Protein AF-A0A177ZQE3-F1 (afdb_monomer)

Radius of gyration: 11.32 Å; Cα contacts (8 Å, |Δi|>4): 36; chains: 1; bounding box: 25×28×26 Å

Organism: NCBI:txid217031

Sequence (60 aa):
MINHLIDQLVIVINQYRIFGGEQYERQFETLLSQLEKATGLDRDGAIKYLENAVEGERVA

pLDDT: mean 91.85, std 10.87, range [49.75, 98.12]

Mean predicted aligned error: 3.53 Å

Secondary structure (DSSP, 8-state):
-HHHHHHHHHHHHHHHHHH--HHHHHHHHHHHHHHHHHHT--HHHHHHHHHHHHHHHHH-

Foldseek 3Di:
DLVVLLVQLVVLVVCCVVPNDPVSVVVNVVSLVVQCVVVVHDSVVSVVVSVVVVVVVVVD

Solvent-accessible surface area (backbone atoms only — not comparable to full-atom values): 3409 Å² total; per-residue (Å²): 110,68,66,58,52,50,54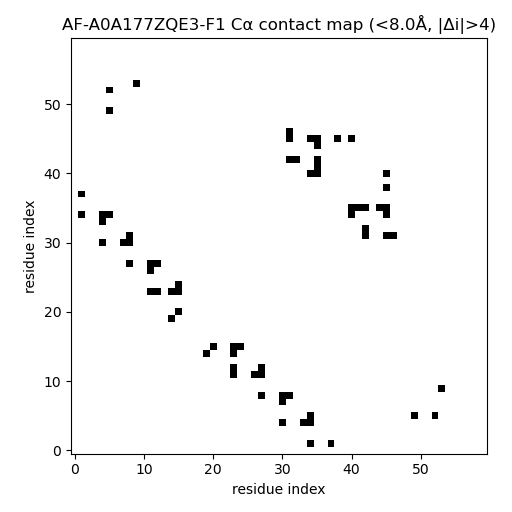,51,45,54,51,36,54,52,47,30,74,75,69,52,60,70,69,38,55,54,49,41,54,55,51,50,56,49,45,16,69,76,70,73,36,54,69,69,52,36,50,52,51,50,53,52,51,57,53,53,63,74,76,108

Structure (mmCIF, N/CA/C/O backbone):
data_AF-A0A177ZQE3-F1
#
_entry.id   AF-A0A177ZQE3-F1
#
loop_
_atom_site.group_PDB
_atom_site.id
_atom_site.type_symbol
_atom_site.label_atom_id
_atom_site.label_alt_id
_atom_site.label_comp_id
_atom_site.label_asym_id
_atom_site.label_entity_id
_atom_site.label_seq_id
_atom_site.pdbx_PDB_ins_code
_atom_site.Cartn_x
_atom_site.Cartn_y
_atom_site.Cartn_z
_atom_site.occupancy
_atom_site.B_iso_o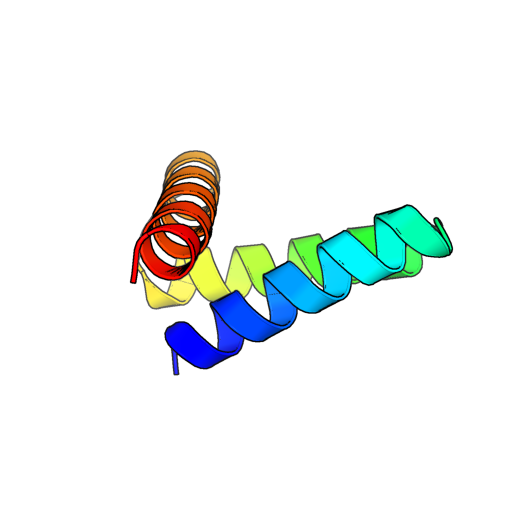r_equiv
_atom_site.auth_seq_id
_atom_site.auth_comp_id
_at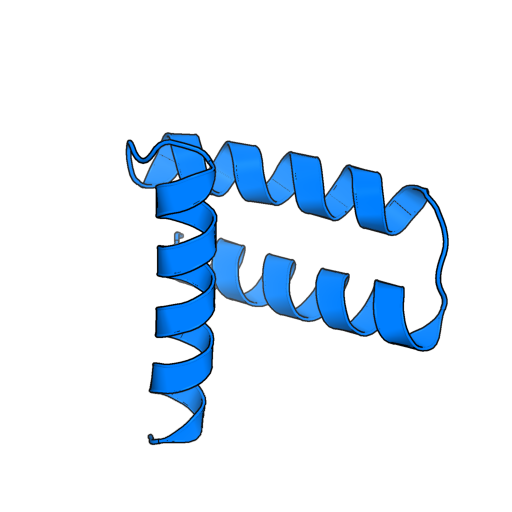om_site.auth_asym_id
_atom_site.auth_atom_id
_atom_site.pdbx_PDB_model_num
ATOM 1 N N . MET A 1 1 ? -15.159 -0.925 -2.480 1.00 75.75 1 MET A N 1
ATOM 2 C CA . MET A 1 1 ? -14.344 0.284 -2.218 1.00 75.75 1 MET A CA 1
ATOM 3 C C . MET A 1 1 ? -12.937 -0.093 -1.775 1.00 75.75 1 MET A C 1
ATOM 5 O O . MET A 1 1 ? -12.017 0.247 -2.496 1.00 75.75 1 MET A O 1
ATOM 9 N N . ILE A 1 2 ? -12.761 -0.854 -0.686 1.00 87.81 2 ILE A N 1
ATOM 10 C CA . ILE A 1 2 ? -11.429 -1.319 -0.247 1.00 87.81 2 ILE A CA 1
ATOM 11 C C . ILE A 1 2 ? -10.762 -2.236 -1.289 1.00 87.81 2 ILE A C 1
ATOM 13 O O . ILE A 1 2 ? -9.619 -1.985 -1.638 1.00 87.81 2 ILE A O 1
ATOM 17 N N . ASN A 1 3 ? -11.484 -3.203 -1.877 1.00 88.44 3 ASN A N 1
ATOM 18 C CA . ASN A 1 3 ? -10.917 -4.070 -2.929 1.00 88.44 3 ASN A CA 1
ATOM 19 C C . ASN A 1 3 ? -10.370 -3.266 -4.121 1.00 88.44 3 ASN A C 1
ATOM 21 O O . ASN A 1 3 ? -9.280 -3.532 -4.594 1.00 88.44 3 ASN A O 1
ATOM 25 N N . HIS A 1 4 ? -11.062 -2.195 -4.521 1.00 92.12 4 HIS A N 1
ATOM 26 C CA . HIS A 1 4 ? -10.586 -1.324 -5.595 1.00 92.12 4 HIS A CA 1
ATOM 27 C C . HIS A 1 4 ? -9.285 -0.583 -5.239 1.00 92.12 4 HIS A C 1
ATOM 29 O O . HIS A 1 4 ? -8.444 -0.376 -6.107 1.00 92.12 4 HIS A O 1
ATOM 35 N N . LEU A 1 5 ? -9.103 -0.188 -3.971 1.00 94.50 5 LEU A N 1
ATOM 36 C CA . LEU A 1 5 ? -7.842 0.401 -3.504 1.00 94.50 5 LEU A CA 1
ATOM 37 C C . LEU A 1 5 ? -6.706 -0.626 -3.534 1.00 94.50 5 LEU A C 1
ATOM 39 O O . LEU A 1 5 ? -5.597 -0.281 -3.931 1.00 94.50 5 LEU A O 1
ATOM 43 N N . ILE A 1 6 ? -6.988 -1.877 -3.157 1.00 94.50 6 ILE A N 1
ATOM 44 C CA . ILE A 1 6 ? -6.025 -2.982 -3.252 1.00 94.50 6 ILE A CA 1
ATOM 45 C C . ILE A 1 6 ? -5.617 -3.201 -4.712 1.00 94.50 6 ILE A C 1
ATOM 47 O O . ILE A 1 6 ? -4.422 -3.186 -5.002 1.00 94.50 6 ILE A O 1
ATOM 51 N N . ASP A 1 7 ? -6.576 -3.295 -5.637 1.00 95.12 7 ASP A N 1
ATOM 52 C CA . ASP A 1 7 ? -6.298 -3.458 -7.071 1.00 95.12 7 ASP A CA 1
ATOM 53 C C . ASP A 1 7 ? -5.383 -2.341 -7.593 1.00 95.12 7 ASP A C 1
ATOM 55 O O . ASP A 1 7 ? -4.387 -2.591 -8.275 1.00 95.12 7 ASP A O 1
ATOM 59 N N . GLN A 1 8 ? -5.688 -1.088 -7.241 1.00 96.69 8 GLN A N 1
ATOM 60 C CA . GLN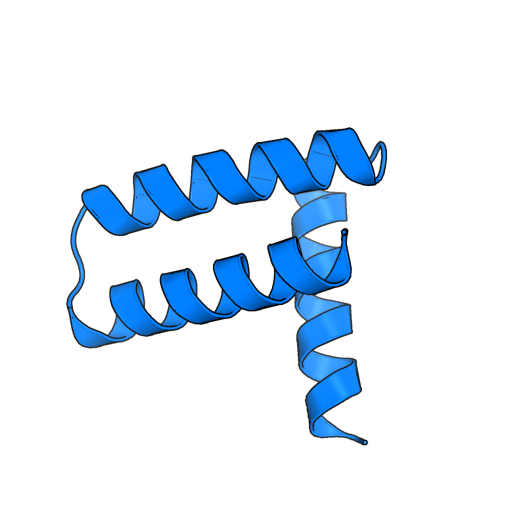 A 1 8 ? -4.881 0.065 -7.639 1.00 96.69 8 GLN A CA 1
ATOM 61 C C . GLN A 1 8 ? -3.474 0.030 -7.033 1.00 96.69 8 GLN A C 1
ATOM 63 O O . GLN A 1 8 ? -2.507 0.323 -7.739 1.00 96.69 8 GLN A O 1
ATOM 68 N N . LEU A 1 9 ? -3.335 -0.356 -5.761 1.00 96.94 9 LEU A N 1
ATOM 69 C CA . LEU A 1 9 ? -2.033 -0.524 -5.108 1.00 96.94 9 LEU A CA 1
ATOM 70 C C . LEU A 1 9 ? -1.194 -1.588 -5.823 1.00 96.94 9 LEU A C 1
ATOM 72 O O . LEU A 1 9 ? -0.028 -1.341 -6.133 1.00 96.94 9 LEU A O 1
ATOM 76 N N . VAL A 1 10 ? -1.791 -2.731 -6.161 1.00 95.31 10 VAL A N 1
ATOM 77 C CA . VAL A 1 10 ? -1.122 -3.809 -6.905 1.00 95.31 10 VAL A CA 1
ATOM 78 C C . VAL A 1 10 ? -0.689 -3.339 -8.295 1.00 95.31 10 VAL A C 1
ATOM 80 O O . VAL A 1 10 ? 0.446 -3.596 -8.709 1.00 95.31 10 VAL A O 1
ATOM 83 N N . ILE A 1 11 ? -1.550 -2.612 -9.013 1.00 95.31 11 ILE A N 1
ATOM 84 C CA . ILE A 1 11 ? -1.219 -2.042 -10.327 1.00 95.31 11 ILE A CA 1
ATOM 85 C C . ILE A 1 11 ? -0.014 -1.100 -10.221 1.00 95.31 11 ILE A C 1
ATOM 87 O O . ILE A 1 11 ? 0.931 -1.242 -10.999 1.00 95.31 11 ILE A O 1
ATOM 91 N N . VAL A 1 12 ? -0.009 -0.181 -9.253 1.00 96.81 12 VAL A N 1
ATOM 92 C CA . VAL A 1 12 ? 1.079 0.796 -9.080 1.00 96.81 12 VAL A CA 1
ATOM 93 C C . VAL A 1 12 ? 2.392 0.121 -8.691 1.00 96.81 12 VAL A C 1
ATOM 95 O O . VAL A 1 12 ? 3.434 0.467 -9.247 1.00 96.81 12 VAL A O 1
ATOM 98 N N . ILE A 1 13 ? 2.360 -0.889 -7.813 1.00 95.00 13 ILE A N 1
ATOM 99 C CA . ILE A 1 13 ? 3.550 -1.688 -7.472 1.00 95.00 13 ILE A CA 1
ATOM 100 C C . ILE A 1 13 ? 4.137 -2.336 -8.733 1.00 95.00 13 ILE A C 1
ATOM 102 O O . ILE A 1 13 ? 5.351 -2.299 -8.950 1.00 95.00 13 ILE A O 1
ATOM 106 N N . ASN A 1 14 ? 3.288 -2.908 -9.591 1.00 94.69 14 ASN A N 1
ATOM 107 C CA . ASN A 1 14 ? 3.736 -3.526 -10.838 1.00 94.69 14 ASN A CA 1
ATOM 108 C C . ASN A 1 14 ? 4.280 -2.492 -11.836 1.00 94.69 14 ASN A C 1
ATOM 110 O O . ASN A 1 14 ? 5.322 -2.727 -12.446 1.00 94.69 14 ASN A O 1
ATOM 114 N N . GLN A 1 15 ? 3.636 -1.332 -11.971 1.00 96.19 15 GLN A N 1
ATOM 115 C CA . GLN A 1 15 ? 4.124 -0.238 -12.818 1.00 96.19 15 GLN A CA 1
ATOM 116 C C . GLN A 1 15 ? 5.481 0.286 -12.342 1.00 96.19 15 GLN A C 1
ATOM 118 O O . GLN A 1 15 ? 6.382 0.458 -13.160 1.00 96.19 15 GLN A O 1
ATOM 123 N N . TYR A 1 16 ? 5.666 0.459 -11.032 1.00 95.19 16 TYR A N 1
ATOM 124 C CA . TYR A 1 16 ? 6.957 0.831 -10.462 1.00 95.19 16 TYR A CA 1
ATOM 125 C C . TYR A 1 16 ? 8.037 -0.214 -10.764 1.00 95.19 16 TYR A C 1
ATOM 127 O O . TYR A 1 16 ? 9.130 0.143 -11.190 1.00 95.19 16 TYR A O 1
ATOM 135 N N . ARG A 1 17 ? 7.735 -1.511 -10.624 1.00 93.88 17 ARG A N 1
ATOM 136 C CA . ARG A 1 17 ? 8.692 -2.583 -10.952 1.00 93.88 17 ARG A CA 1
ATOM 137 C C . ARG A 1 17 ? 9.118 -2.588 -12.421 1.00 93.88 17 ARG A C 1
ATOM 139 O O . ARG A 1 17 ? 10.262 -2.924 -12.706 1.00 93.88 17 ARG A O 1
ATOM 146 N N . ILE A 1 18 ? 8.209 -2.257 -13.341 1.00 96.06 18 ILE A N 1
ATOM 147 C CA . ILE A 1 18 ? 8.477 -2.290 -14.788 1.00 96.06 18 ILE A CA 1
ATOM 148 C C . ILE A 1 18 ? 9.166 -1.006 -15.260 1.00 96.06 18 ILE A C 1
ATOM 150 O O . ILE A 1 18 ? 10.105 -1.064 -16.050 1.00 96.06 18 ILE A O 1
ATOM 154 N N . PHE A 1 19 ? 8.686 0.151 -14.806 1.00 95.12 19 PHE A N 1
ATOM 155 C CA . PHE A 1 19 ? 9.063 1.452 -15.363 1.00 95.12 19 PHE A CA 1
ATOM 156 C C . PHE A 1 19 ? 9.926 2.295 -14.418 1.00 95.12 19 PHE A C 1
ATOM 158 O O . PHE A 1 19 ? 10.614 3.205 -14.880 1.00 95.12 19 PHE A O 1
ATOM 165 N N . GLY A 1 20 ? 9.903 2.007 -13.115 1.00 91.94 20 GLY A N 1
ATOM 166 C CA . GLY A 1 20 ? 10.524 2.827 -12.079 1.00 91.94 20 GLY A CA 1
ATOM 167 C C . GLY A 1 20 ? 9.952 4.246 -12.008 1.00 91.94 20 GLY A C 1
ATOM 168 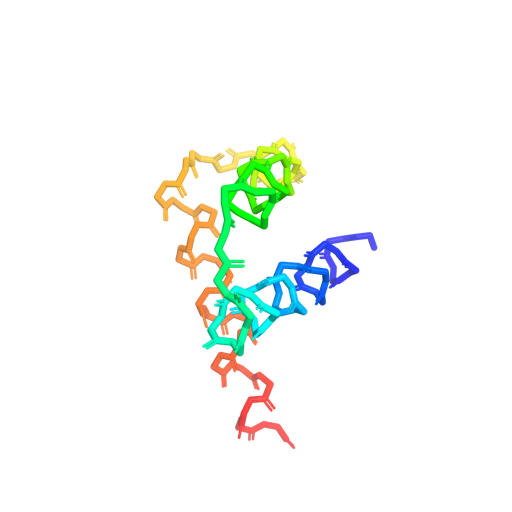O O . GLY A 1 20 ? 9.038 4.622 -12.740 1.00 91.94 20 GLY A O 1
ATOM 169 N N . GLY A 1 21 ? 10.522 5.063 -11.126 1.00 95.19 21 GLY A N 1
ATOM 170 C CA . GLY A 1 21 ? 10.265 6.501 -11.084 1.00 95.19 21 GLY A CA 1
ATOM 171 C C . GLY A 1 21 ? 9.379 6.965 -9.930 1.00 95.19 21 GLY A C 1
ATOM 172 O O . GLY A 1 21 ? 8.383 6.345 -9.559 1.00 95.19 21 GLY A O 1
ATOM 173 N N . GLU A 1 22 ? 9.737 8.142 -9.420 1.00 95.12 22 GLU A N 1
ATOM 174 C CA . GLU A 1 22 ? 9.167 8.793 -8.232 1.00 95.12 22 GLU A CA 1
ATOM 175 C C . GLU A 1 22 ? 7.647 9.033 -8.328 1.00 95.12 22 GLU A C 1
ATOM 177 O O . GLU A 1 22 ? 6.945 9.138 -7.324 1.00 95.12 22 GLU A O 1
ATOM 182 N N . GLN A 1 23 ? 7.102 9.118 -9.545 1.00 96.12 23 GLN A N 1
ATOM 183 C CA . GLN A 1 23 ? 5.662 9.282 -9.747 1.00 96.12 23 GLN A CA 1
ATOM 184 C C . GLN A 1 23 ? 4.852 8.100 -9.196 1.00 96.12 23 GLN A C 1
ATOM 186 O O . GLN A 1 23 ? 3.816 8.328 -8.576 1.00 96.12 23 GLN A O 1
ATOM 191 N N . TYR A 1 24 ? 5.337 6.865 -9.360 1.00 95.69 24 TYR A N 1
ATOM 192 C CA . TYR A 1 24 ? 4.635 5.679 -8.868 1.00 95.69 24 TYR A CA 1
ATOM 193 C C . TYR A 1 24 ? 4.830 5.497 -7.364 1.00 95.69 24 TYR A C 1
ATOM 195 O O . TYR A 1 24 ? 3.904 5.061 -6.692 1.00 95.69 24 TYR A O 1
ATOM 203 N N . GLU A 1 25 ? 5.978 5.905 -6.816 1.00 95.31 25 GLU A N 1
ATOM 204 C CA . GLU A 1 25 ? 6.192 5.952 -5.364 1.00 95.31 25 GLU A CA 1
ATOM 205 C C . GLU A 1 25 ? 5.190 6.915 -4.711 1.00 95.31 25 GLU A C 1
ATOM 207 O O . GLU A 1 25 ? 4.444 6.524 -3.818 1.00 95.31 25 GLU A O 1
ATOM 212 N N . ARG A 1 26 ? 5.057 8.146 -5.226 1.00 97.50 26 ARG A N 1
ATOM 213 C CA . ARG A 1 26 ? 4.051 9.109 -4.732 1.00 97.50 26 ARG A CA 1
ATOM 214 C C . ARG A 1 26 ? 2.617 8.603 -4.879 1.00 97.50 26 ARG A C 1
ATOM 216 O O . ARG A 1 26 ? 1.776 8.850 -4.010 1.00 97.50 26 ARG A O 1
ATOM 223 N N . GLN A 1 27 ? 2.325 7.919 -5.983 1.00 97.56 27 GLN A N 1
ATOM 224 C CA . GLN A 1 27 ? 1.010 7.330 -6.208 1.00 97.56 27 GLN A CA 1
ATOM 225 C C . GLN A 1 27 ? 0.731 6.204 -5.205 1.00 97.56 27 GLN A C 1
ATOM 227 O O . GLN A 1 27 ? -0.362 6.160 -4.641 1.00 97.56 27 GLN A O 1
ATOM 232 N N . PHE A 1 28 ? 1.720 5.352 -4.928 1.00 97.31 28 PHE A N 1
ATOM 233 C CA . PHE A 1 28 ? 1.635 4.307 -3.912 1.00 97.31 28 PHE A CA 1
ATOM 234 C C . PHE A 1 28 ? 1.369 4.907 -2.529 1.00 97.31 28 PHE A C 1
ATOM 236 O O . PHE A 1 28 ? 0.406 4.510 -1.882 1.00 97.31 28 PHE A O 1
ATOM 243 N N . GLU A 1 29 ? 2.129 5.926 -2.120 1.00 97.69 29 GLU A N 1
ATOM 244 C CA . GLU A 1 29 ? 1.935 6.615 -0.835 1.00 97.69 29 GLU A CA 1
ATOM 245 C C . GL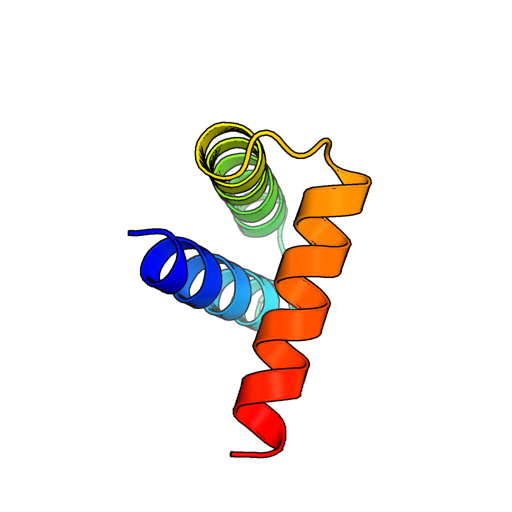U A 1 29 ? 0.530 7.221 -0.695 1.00 97.69 29 GLU A C 1
ATOM 247 O O . GLU A 1 29 ? -0.114 7.121 0.352 1.00 97.69 29 GLU A O 1
ATOM 252 N N . THR A 1 30 ? 0.015 7.811 -1.776 1.00 98.12 30 THR A N 1
ATOM 253 C CA . THR A 1 30 ? -1.336 8.386 -1.798 1.00 98.12 30 THR A CA 1
ATOM 254 C C . THR A 1 30 ? -2.403 7.311 -1.605 1.00 98.12 30 THR A C 1
ATOM 256 O O . THR A 1 30 ? -3.333 7.496 -0.816 1.00 98.12 30 THR A O 1
ATOM 259 N N . LEU A 1 31 ? -2.276 6.187 -2.311 1.00 98.12 31 LEU A N 1
ATOM 260 C CA . LEU A 1 31 ? -3.209 5.066 -2.214 1.00 98.12 31 LEU A CA 1
ATOM 261 C C . LEU A 1 31 ? -3.112 4.361 -0.856 1.00 98.12 31 LEU A C 1
ATOM 263 O O . LEU A 1 31 ? -4.140 4.002 -0.282 1.00 98.12 31 LEU A O 1
ATOM 267 N N . LEU A 1 32 ? -1.905 4.225 -0.304 1.00 97.75 32 LEU A N 1
ATOM 268 C CA . LEU A 1 32 ? -1.685 3.620 1.006 1.00 97.75 32 LEU A CA 1
ATOM 269 C C . LEU A 1 32 ? -2.333 4.462 2.112 1.00 97.75 32 LEU A C 1
ATOM 271 O O . LEU A 1 32 ? -3.059 3.918 2.937 1.00 97.75 32 LEU A O 1
ATOM 275 N N . SER A 1 33 ? -2.210 5.792 2.062 1.00 98.06 33 SER A N 1
ATOM 276 C CA . SER A 1 33 ? -2.906 6.679 3.009 1.00 98.06 33 SER A CA 1
ATOM 277 C C . SER A 1 33 ? -4.437 6.595 2.896 1.00 98.06 33 SER A C 1
ATOM 279 O O . SER A 1 33 ? -5.161 6.747 3.884 1.00 98.06 33 SER A O 1
ATOM 281 N N . GLN A 1 34 ? -4.973 6.341 1.698 1.00 97.88 34 GLN A N 1
ATOM 282 C CA . GLN A 1 34 ? -6.409 6.089 1.532 1.00 97.88 34 GLN A CA 1
ATOM 283 C C . GLN A 1 34 ? -6.818 4.746 2.142 1.00 97.88 34 GLN A C 1
ATOM 285 O O . GLN A 1 34 ? -7.880 4.664 2.762 1.00 97.88 34 GLN A O 1
ATOM 290 N N . LEU A 1 35 ? -5.973 3.720 2.014 1.00 97.00 35 LEU A N 1
ATOM 291 C CA . LEU A 1 35 ? -6.190 2.419 2.640 1.00 97.00 35 LEU A CA 1
ATOM 292 C C . LEU A 1 35 ? -6.144 2.516 4.174 1.00 97.00 35 LEU A C 1
ATOM 294 O O . LEU A 1 35 ? -7.047 1.994 4.828 1.00 97.00 35 LEU A O 1
ATOM 298 N N . GLU A 1 36 ? -5.173 3.239 4.739 1.00 97.75 36 GLU A N 1
ATOM 299 C CA . GLU A 1 36 ? -5.087 3.553 6.177 1.00 97.75 36 GLU A CA 1
ATOM 300 C C . GLU A 1 36 ? -6.401 4.176 6.674 1.00 97.75 36 GLU A C 1
ATOM 302 O O . GLU A 1 36 ? -7.037 3.669 7.597 1.00 97.75 36 GLU A O 1
ATOM 307 N N . LYS A 1 37 ? -6.897 5.218 5.993 1.00 97.31 37 LYS A N 1
ATOM 308 C CA . LYS A 1 37 ? -8.165 5.882 6.352 1.00 97.31 37 LYS A CA 1
ATOM 309 C C . LYS A 1 37 ? -9.383 4.970 6.222 1.00 97.31 37 LYS A C 1
ATOM 311 O O . LYS A 1 37 ? -10.293 5.056 7.041 1.00 97.31 37 LYS A O 1
ATOM 316 N N . ALA A 1 38 ? -9.428 4.135 5.187 1.00 95.94 38 ALA A N 1
ATOM 317 C CA . ALA A 1 38 ? -10.564 3.255 4.930 1.00 95.94 38 ALA A CA 1
ATOM 318 C C . ALA A 1 38 ? -10.646 2.086 5.923 1.00 95.94 38 ALA A C 1
ATOM 320 O O . ALA A 1 38 ? -11.740 1.604 6.209 1.00 95.94 38 ALA A O 1
ATOM 321 N N . THR A 1 39 ? -9.501 1.627 6.428 1.00 94.81 39 THR A N 1
ATOM 322 C CA . THR A 1 39 ? -9.397 0.476 7.338 1.00 94.81 39 THR A CA 1
ATOM 323 C C . THR A 1 39 ? -9.253 0.880 8.806 1.00 94.81 39 THR A C 1
ATOM 325 O O . THR A 1 39 ? -9.509 0.065 9.688 1.00 94.81 39 THR A O 1
ATOM 328 N N . GLY A 1 40 ? -8.863 2.129 9.079 1.00 97.25 40 GLY A N 1
ATOM 329 C CA . GLY A 1 40 ? -8.490 2.593 10.415 1.00 97.25 40 GLY A CA 1
ATOM 330 C C . GLY A 1 40 ? -7.141 2.047 10.894 1.00 97.25 40 GLY A C 1
ATOM 331 O O . GLY A 1 40 ? -6.838 2.154 12.081 1.00 97.25 40 GLY A O 1
ATOM 332 N N . LEU A 1 41 ? -6.356 1.439 10.000 1.00 97.06 41 LEU A N 1
ATOM 333 C CA . LEU A 1 41 ? -5.038 0.893 10.304 1.00 97.06 41 LEU A CA 1
ATOM 334 C C . LEU A 1 41 ? -3.966 1.978 10.206 1.00 97.06 41 LEU A C 1
ATOM 336 O O . LEU A 1 41 ? -4.092 2.939 9.446 1.00 97.06 41 LEU A O 1
ATOM 340 N N . ASP A 1 42 ? -2.890 1.787 10.963 1.00 97.62 42 ASP A N 1
ATOM 341 C CA . ASP A 1 42 ? -1.645 2.499 10.718 1.00 97.62 42 ASP A CA 1
ATOM 342 C C . ASP A 1 42 ? -0.964 1.971 9.446 1.00 97.62 42 ASP A C 1
ATOM 344 O O . ASP A 1 42 ? -1.406 1.004 8.819 1.00 97.62 42 ASP A O 1
ATOM 348 N N . ARG A 1 43 ? 0.125 2.629 9.052 1.00 97.00 43 ARG A N 1
ATOM 349 C CA . ARG A 1 43 ? 0.860 2.296 7.833 1.00 97.00 43 ARG A CA 1
ATOM 350 C C . ARG A 1 43 ? 1.274 0.824 7.775 1.00 97.00 43 ARG A C 1
ATOM 352 O O . ARG A 1 43 ? 1.039 0.159 6.769 1.00 97.00 43 ARG A O 1
ATOM 359 N N . ASP A 1 44 ? 1.872 0.314 8.849 1.00 97.81 44 ASP A N 1
ATOM 360 C CA . ASP A 1 44 ? 2.353 -1.069 8.910 1.00 97.81 44 ASP A CA 1
ATOM 361 C C . ASP A 1 44 ? 1.188 -2.063 8.838 1.00 97.81 44 ASP A C 1
ATOM 363 O O . ASP A 1 44 ? 1.277 -3.090 8.157 1.00 97.81 44 ASP A O 1
ATOM 367 N N . GLY A 1 45 ? 0.070 -1.751 9.496 1.00 97.56 45 GLY A N 1
ATOM 368 C CA . GLY A 1 45 ? -1.167 -2.513 9.396 1.00 97.56 45 GLY A CA 1
ATOM 369 C C . GLY A 1 45 ? -1.739 -2.511 7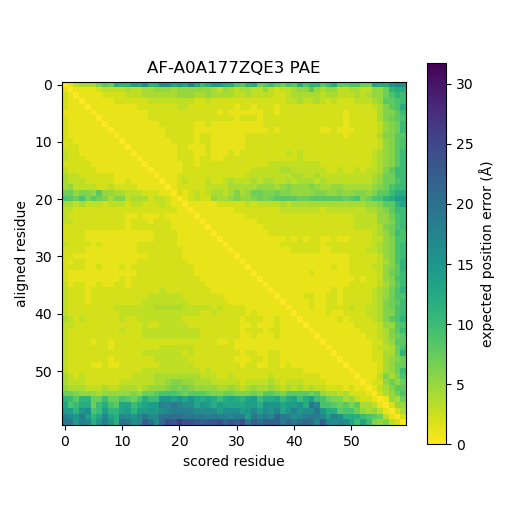.979 1.00 97.56 45 GLY A C 1
ATOM 370 O O . GLY A 1 45 ? -2.122 -3.570 7.481 1.00 97.56 45 GLY A O 1
ATOM 371 N N . ALA A 1 46 ? -1.758 -1.362 7.304 1.00 97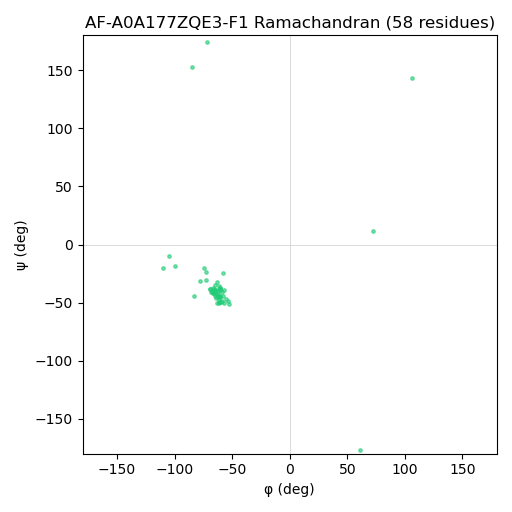.12 46 ALA A N 1
ATOM 372 C CA . ALA A 1 46 ? -2.243 -1.234 5.932 1.00 97.12 46 ALA A CA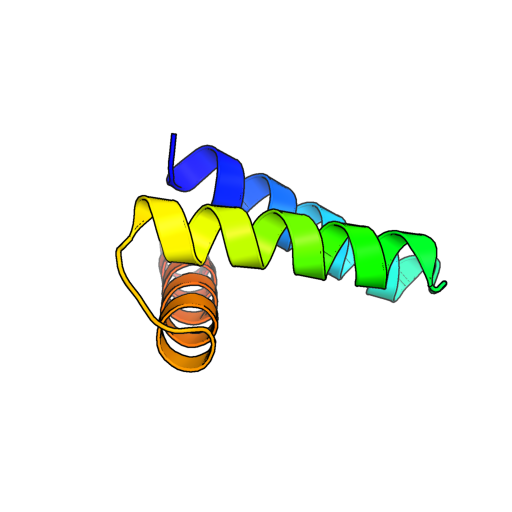 1
ATOM 373 C C . ALA A 1 46 ? -1.362 -1.999 4.928 1.00 97.12 46 ALA A C 1
ATOM 375 O O . ALA A 1 46 ? -1.892 -2.647 4.024 1.00 97.12 46 ALA A O 1
ATOM 376 N N . ILE A 1 47 ? -0.036 -1.996 5.116 1.00 96.44 47 ILE A N 1
ATOM 377 C CA . ILE A 1 47 ? 0.897 -2.803 4.313 1.00 96.44 47 ILE A CA 1
ATOM 378 C C . ILE A 1 47 ? 0.625 -4.296 4.517 1.00 96.44 47 ILE A C 1
ATOM 380 O O . ILE A 1 47 ? 0.407 -5.004 3.538 1.00 96.44 47 ILE A O 1
ATOM 384 N N . LYS A 1 48 ? 0.539 -4.773 5.766 1.00 96.69 48 LYS A N 1
ATOM 385 C CA . LYS A 1 48 ? 0.216 -6.186 6.046 1.00 96.69 48 LYS A CA 1
ATOM 386 C C . LYS A 1 48 ? -1.147 -6.591 5.494 1.00 96.69 48 LYS A C 1
ATOM 388 O O . LYS A 1 48 ? -1.326 -7.710 5.021 1.00 96.69 48 LYS A O 1
ATOM 393 N N . TYR A 1 49 ? -2.125 -5.692 5.562 1.00 94.75 49 TYR A N 1
ATOM 394 C CA . TYR A 1 49 ? -3.445 -5.915 4.986 1.00 94.75 49 TYR A CA 1
ATOM 395 C C . TYR A 1 49 ? -3.366 -6.095 3.462 1.00 94.75 49 TYR A C 1
ATOM 397 O O . TYR A 1 49 ? -3.962 -7.029 2.926 1.00 94.75 49 TYR A O 1
ATOM 405 N N . LEU A 1 50 ? -2.598 -5.241 2.776 1.00 95.00 50 LEU A N 1
ATOM 406 C CA . LEU A 1 50 ? -2.333 -5.357 1.342 1.00 95.00 50 LEU A CA 1
ATOM 407 C C . LEU A 1 50 ? -1.614 -6.672 0.999 1.00 95.00 50 LEU A C 1
ATOM 409 O O . LEU A 1 50 ? -2.036 -7.363 0.076 1.00 95.00 50 LEU A O 1
ATOM 413 N N . GLU A 1 51 ? -0.570 -7.039 1.743 1.00 93.56 51 GLU A N 1
ATOM 414 C CA . GLU A 1 51 ? 0.170 -8.297 1.552 1.00 93.56 51 GLU A CA 1
ATOM 415 C C . GLU A 1 51 ? -0.753 -9.516 1.662 1.00 93.56 51 GLU A C 1
ATOM 417 O O . GLU A 1 51 ? -0.810 -10.333 0.742 1.00 93.56 51 GLU A O 1
ATOM 422 N N . ASN A 1 52 ? -1.555 -9.585 2.729 1.00 92.75 52 ASN A N 1
ATOM 423 C CA . ASN A 1 52 ? -2.511 -10.674 2.942 1.00 92.75 52 ASN A CA 1
ATOM 424 C C . ASN A 1 52 ? -3.562 -10.762 1.827 1.00 92.75 52 ASN A C 1
ATOM 426 O O . ASN A 1 52 ? -3.964 -11.860 1.444 1.00 92.75 52 ASN A O 1
ATOM 430 N N . ALA A 1 53 ? -4.023 -9.623 1.301 1.00 88.81 53 ALA A N 1
ATOM 431 C CA . ALA A 1 53 ? -4.986 -9.606 0.204 1.00 88.81 53 ALA A CA 1
ATOM 432 C C . ALA A 1 53 ? -4.381 -10.172 -1.092 1.00 88.81 53 ALA A C 1
ATOM 434 O O . ALA A 1 53 ? -5.017 -10.978 -1.768 1.00 88.81 53 ALA A O 1
ATOM 435 N N . VAL A 1 54 ? -3.130 -9.815 -1.396 1.00 85.81 54 VAL A N 1
ATOM 436 C CA . VAL A 1 54 ? -2.400 -10.335 -2.564 1.00 85.81 54 VAL A CA 1
ATOM 437 C C . VAL A 1 54 ? -2.103 -11.832 -2.427 1.00 85.81 54 VAL A C 1
ATOM 439 O O . VAL A 1 54 ? -2.163 -12.569 -3.413 1.00 85.81 54 VAL A O 1
ATOM 442 N N . GLU A 1 55 ? -1.788 -12.306 -1.221 1.00 84.25 55 GLU A N 1
ATOM 443 C CA . GLU A 1 55 ? -1.600 -13.736 -0.957 1.00 84.25 55 GLU A CA 1
ATOM 444 C C . GLU A 1 55 ? -2.915 -14.517 -1.056 1.00 84.25 55 GLU A C 1
ATOM 446 O O . GLU A 1 55 ? -2.938 -15.587 -1.663 1.00 84.25 55 GLU A O 1
ATOM 451 N N . GLY A 1 56 ? -4.016 -13.969 -0.537 1.00 70.69 56 GLY A N 1
ATOM 452 C CA . GLY A 1 56 ? -5.344 -14.580 -0.613 1.00 70.69 56 GLY A CA 1
ATOM 453 C C . GLY A 1 56 ? -5.840 -14.778 -2.048 1.00 70.69 56 GLY A C 1
ATOM 454 O O . GLY A 1 56 ? -6.394 -15.831 -2.355 1.00 70.69 56 GLY A O 1
ATOM 455 N N . GLU A 1 57 ? -5.586 -13.822 -2.946 1.00 61.25 57 GLU A N 1
ATOM 456 C CA . GLU A 1 57 ? -5.941 -13.953 -4.369 1.00 61.25 57 GLU A CA 1
ATOM 457 C C . GLU A 1 57 ? -5.053 -14.934 -5.143 1.00 61.25 57 GLU A C 1
ATOM 459 O O . GLU A 1 57 ? -5.476 -15.475 -6.159 1.00 61.25 57 GLU A O 1
ATOM 464 N N . ARG A 1 58 ? -3.827 -15.204 -4.681 1.00 58.81 58 ARG A N 1
ATOM 465 C CA . ARG A 1 58 ? -2.940 -16.194 -5.316 1.00 58.81 58 ARG A CA 1
ATOM 466 C C . ARG A 1 58 ? -3.341 -17.643 -5.047 1.00 58.81 58 ARG A C 1
ATOM 468 O O . ARG A 1 58 ? -2.865 -18.530 -5.756 1.00 58.81 58 ARG A O 1
ATOM 475 N N . VAL A 1 59 ? -4.125 -17.881 -3.996 1.00 53.56 59 VAL A N 1
ATOM 476 C CA . VAL A 1 59 ? -4.512 -19.222 -3.524 1.00 53.56 59 VAL A CA 1
ATOM 477 C C . VAL A 1 59 ? -5.970 -19.561 -3.888 1.00 53.56 59 VAL A C 1
ATOM 479 O O . VAL A 1 59 ? -6.370 -20.717 -3.748 1.00 53.56 59 VAL A O 1
ATOM 482 N N . ALA A 1 60 ? -6.745 -18.584 -4.371 1.00 49.75 60 ALA A N 1
ATOM 483 C CA . ALA A 1 60 ? -8.120 -18.743 -4.854 1.00 49.75 60 ALA A CA 1
ATOM 484 C C . ALA A 1 60 ? -8.175 -19.112 -6.347 1.00 49.75 60 ALA A C 1
ATOM 486 O O . ALA A 1 60 ? -9.090 -19.886 -6.712 1.00 49.75 60 ALA A O 1
#